Protein AF-A0A8T0A7K7-F1 (afdb_monomer)

Nearest PDB structures (foldseek):
  7wge-assembly1_A  TM=8.002E-01  e=4.578E-02  Homo sapiens
  7va8-assembly1_B  TM=3.581E-01  e=1.211E+00  Mangifera indica
  6lg0-assembly1_B  TM=4.887E-01  e=4.101E+00  Scutellaria baicalensis
  8xfh-assembly1_A  TM=3.822E-01  e=1.898E+00  Mangifera indica
  8xfw-assembly1_A  TM=4.193E-01  e=2.790E+00  Mangifera indica

InterPro domains:
  IPR032675 Leucine-rich repeat domain superfamily [G3DSA:3.80.10.10] (1-71)

Sequence (83 aa):
MGLKVNNNLRILKMARNPVRPAGCFAVLKAIEGNPSSSMEYLDLSDISVEQEFEDFLNMIKETVPNFRVKHGGTIRPSQNLKS

Foldseek 3Di:
DPLLPDLPDAEAADAPPAQAQVRVQVNLVSNVNRPSHNHQEYEAAPAEHEPVSVVVVVVVCVVVVRHDYDHNYYDDDDPPPPD

Secondary structure (DSSP, 8-state):
--GGG-SS--EEE-TTS---HHHHHHHHHHHHT-TT----EEEETT--EEHHHHHHHHHHHHH-TT-EEEES-EEPPP-----

Organism: Silurus meridionalis (NCBI:txid175797)

Radius of gyration: 13.75 Å; Cα contacts (8 Å, |Δi|>4): 130; chains: 1; bounding box: 29×25×45 Å

Structure (mmCIF, N/CA/C/O backbone):
data_AF-A0A8T0A7K7-F1
#
_entry.id   AF-A0A8T0A7K7-F1
#
loop_
_atom_site.group_PDB
_atom_site.id
_atom_site.type_symbol
_atom_site.label_atom_id
_atom_site.label_alt_id
_atom_site.label_comp_id
_atom_site.label_asym_id
_atom_site.label_entity_id
_atom_site.label_seq_id
_atom_site.pdbx_PDB_ins_code
_atom_site.Cartn_x
_atom_site.Cartn_y
_atom_site.Cartn_z
_atom_site.occupancy
_atom_site.B_iso_or_equiv
_atom_site.auth_seq_id
_atom_site.auth_comp_id
_atom_site.auth_asym_id
_atom_site.auth_atom_id
_atom_site.pdbx_PDB_model_num
ATOM 1 N N . MET A 1 1 ? 12.690 -10.611 -1.109 1.00 66.31 1 MET A N 1
ATOM 2 C CA . MET A 1 1 ? 12.270 -10.152 -2.451 1.00 66.31 1 MET A CA 1
ATOM 3 C C . MET A 1 1 ? 10.755 -10.278 -2.556 1.00 66.31 1 MET A C 1
ATOM 5 O O . MET A 1 1 ? 10.221 -11.240 -2.023 1.00 66.31 1 MET A O 1
ATOM 9 N N . GLY A 1 2 ? 10.072 -9.282 -3.124 1.00 91.88 2 GLY A N 1
ATOM 10 C CA . GLY A 1 2 ? 8.611 -9.117 -3.096 1.00 91.88 2 GLY A CA 1
ATOM 11 C C . GLY A 1 2 ? 8.233 -7.763 -3.706 1.00 91.88 2 GLY A C 1
ATOM 12 O O . GLY A 1 2 ? 8.870 -7.352 -4.671 1.00 91.88 2 GLY A O 1
ATOM 13 N N . LEU A 1 3 ? 7.290 -7.026 -3.108 1.00 93.19 3 LEU A N 1
ATOM 14 C CA . LEU A 1 3 ? 6.869 -5.696 -3.598 1.00 93.19 3 LEU A CA 1
ATOM 15 C C . LEU A 1 3 ? 8.026 -4.693 -3.762 1.00 93.19 3 LEU A C 1
ATOM 17 O O . LEU A 1 3 ? 8.030 -3.923 -4.715 1.00 93.19 3 LEU A O 1
ATOM 21 N N . LYS A 1 4 ? 9.058 -4.794 -2.911 1.00 93.31 4 LYS A N 1
ATOM 22 C CA . LYS A 1 4 ? 10.263 -3.944 -2.948 1.00 93.31 4 LYS A CA 1
ATOM 23 C C . LYS A 1 4 ? 11.043 -3.979 -4.271 1.00 93.31 4 LYS A C 1
ATOM 25 O O . LYS A 1 4 ? 11.880 -3.120 -4.491 1.00 93.31 4 LYS A O 1
ATOM 30 N N . VAL A 1 5 ? 10.839 -5.004 -5.100 1.00 94.50 5 VAL A N 1
ATOM 31 C CA . VAL A 1 5 ? 11.532 -5.170 -6.394 1.00 94.50 5 VAL A CA 1
ATOM 32 C C . VAL A 1 5 ? 10.570 -5.510 -7.535 1.00 94.50 5 VAL A C 1
ATOM 34 O O . VAL A 1 5 ? 11.001 -5.764 -8.656 1.00 94.50 5 VAL A O 1
ATOM 37 N N . ASN A 1 6 ? 9.266 -5.594 -7.251 1.00 94.75 6 ASN A N 1
ATOM 38 C CA . ASN A 1 6 ? 8.270 -5.932 -8.256 1.00 94.75 6 ASN A CA 1
ATOM 39 C C . ASN A 1 6 ? 7.755 -4.652 -8.915 1.00 94.75 6 ASN A C 1
ATOM 41 O O . ASN A 1 6 ? 7.099 -3.837 -8.268 1.00 94.75 6 ASN A O 1
ATOM 45 N N . ASN A 1 7 ? 8.015 -4.531 -10.214 1.00 95.25 7 ASN A N 1
ATOM 46 C CA . ASN A 1 7 ? 7.693 -3.336 -10.991 1.00 95.25 7 ASN A CA 1
ATOM 47 C C . ASN A 1 7 ? 6.462 -3.525 -11.889 1.00 95.25 7 ASN A C 1
ATOM 49 O O . ASN A 1 7 ? 6.133 -2.632 -12.655 1.00 95.25 7 ASN A O 1
ATOM 53 N N . ASN A 1 8 ? 5.775 -4.670 -11.811 1.00 96.06 8 ASN A N 1
ATOM 54 C CA . ASN A 1 8 ? 4.681 -5.031 -12.725 1.00 96.06 8 ASN A CA 1
ATOM 55 C C . ASN A 1 8 ? 3.330 -5.183 -12.019 1.00 96.06 8 ASN A C 1
ATOM 57 O O . ASN A 1 8 ? 2.284 -5.076 -12.656 1.00 96.06 8 ASN A O 1
ATOM 61 N N . LEU A 1 9 ? 3.324 -5.477 -10.716 1.00 96.50 9 LEU A N 1
ATOM 62 C CA . LEU A 1 9 ? 2.087 -5.675 -9.974 1.00 96.50 9 LEU A CA 1
ATOM 63 C C . LEU A 1 9 ? 1.390 -4.329 -9.748 1.00 96.50 9 LEU A C 1
ATOM 65 O O . LEU A 1 9 ? 1.894 -3.479 -9.021 1.00 96.50 9 LEU A O 1
ATOM 69 N N . ARG A 1 10 ? 0.214 -4.170 -10.359 1.00 96.50 10 ARG A N 1
ATOM 70 C CA . ARG A 1 10 ? -0.586 -2.935 -10.298 1.00 96.50 10 ARG A CA 1
ATOM 71 C C . ARG A 1 10 ? -1.672 -2.968 -9.232 1.00 96.50 10 ARG A C 1
ATOM 73 O O . ARG A 1 10 ? -2.062 -1.938 -8.696 1.00 96.50 10 ARG A O 1
ATOM 80 N N . ILE A 1 11 ? -2.185 -4.157 -8.938 1.00 97.44 11 ILE A N 1
ATOM 81 C CA . ILE A 1 11 ? -3.321 -4.348 -8.043 1.00 97.44 11 ILE A CA 1
ATOM 82 C C . ILE A 1 11 ? -2.968 -5.456 -7.062 1.00 97.44 11 ILE A C 1
ATOM 84 O O . ILE A 1 11 ? -2.710 -6.588 -7.470 1.00 97.44 11 ILE A O 1
ATOM 88 N N . LEU A 1 12 ? -3.010 -5.143 -5.770 1.00 96.75 12 LEU A N 1
ATOM 89 C CA . LEU A 1 12 ? -2.861 -6.113 -4.696 1.00 96.75 12 LEU A CA 1
ATOM 90 C C . LEU A 1 12 ? -4.138 -6.140 -3.859 1.00 96.75 12 LEU A C 1
ATOM 92 O O . LEU A 1 12 ? -4.471 -5.166 -3.190 1.00 96.75 12 LEU A O 1
ATOM 96 N N . LYS A 1 13 ? -4.851 -7.269 -3.887 1.00 97.06 13 LYS A N 1
ATOM 97 C CA . LYS A 1 13 ? -6.047 -7.478 -3.067 1.00 97.06 13 LYS A CA 1
ATOM 98 C C . LYS A 1 13 ? -5.743 -8.433 -1.926 1.00 97.06 13 LYS A C 1
ATOM 100 O O . LYS A 1 13 ? -5.381 -9.579 -2.163 1.00 97.06 13 LYS A O 1
ATOM 105 N N . MET A 1 14 ? -5.905 -7.954 -0.702 1.00 95.19 14 MET A N 1
ATOM 106 C CA . MET A 1 14 ? -5.699 -8.719 0.529 1.00 95.19 14 MET A CA 1
ATOM 107 C C . MET A 1 14 ? -6.872 -8.563 1.499 1.00 95.19 14 MET A C 1
ATOM 109 O O . MET A 1 14 ? -6.727 -8.874 2.677 1.00 95.19 14 MET A O 1
ATOM 113 N N . ALA A 1 15 ? -8.020 -8.085 1.013 1.00 93.94 15 ALA A N 1
ATOM 114 C CA . ALA A 1 15 ? -9.235 -7.960 1.801 1.00 93.94 15 ALA A CA 1
ATOM 115 C C . ALA A 1 15 ? -9.562 -9.267 2.537 1.00 93.94 15 ALA A C 1
ATOM 117 O O . ALA A 1 15 ? -9.375 -10.353 1.986 1.00 93.94 15 ALA A O 1
ATOM 118 N N . ARG A 1 16 ? -10.083 -9.149 3.763 1.00 91.31 16 ARG A N 1
ATOM 119 C CA . ARG A 1 16 ? -10.496 -10.287 4.613 1.00 91.31 16 ARG A CA 1
ATOM 120 C C . ARG A 1 16 ? -9.378 -11.253 5.004 1.00 91.31 16 ARG A C 1
ATOM 122 O O . ARG A 1 16 ? -9.657 -12.355 5.470 1.00 91.31 16 ARG A O 1
ATOM 129 N N . ASN A 1 17 ? -8.123 -10.836 4.875 1.00 93.50 17 ASN A N 1
ATOM 130 C CA . ASN A 1 17 ? -7.005 -11.548 5.479 1.00 93.50 17 ASN A CA 1
ATOM 131 C C . ASN A 1 17 ? -6.736 -10.985 6.883 1.00 93.50 17 ASN A C 1
ATOM 133 O O . ASN A 1 17 ? -6.764 -9.767 7.048 1.00 93.50 17 ASN A O 1
ATOM 137 N N . PRO A 1 18 ? -6.424 -11.817 7.894 1.00 89.56 18 PRO A N 1
ATOM 138 C CA . PRO A 1 18 ? -6.132 -11.361 9.256 1.00 89.56 18 PRO A CA 1
ATOM 139 C C . PRO A 1 18 ? -4.726 -10.738 9.357 1.00 89.56 18 PRO A C 1
ATOM 141 O O . PRO A 1 18 ? -3.872 -11.173 10.133 1.00 89.56 18 PRO A O 1
ATOM 144 N N . VAL A 1 19 ? -4.454 -9.724 8.535 1.00 9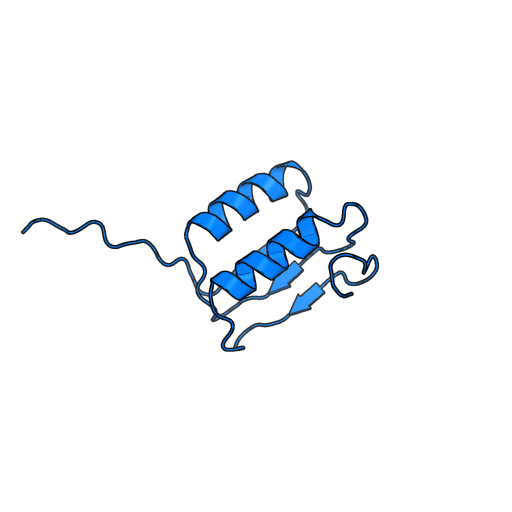2.75 19 VAL A N 1
ATOM 145 C CA . VAL A 1 19 ? -3.200 -8.972 8.541 1.00 92.75 19 VAL A CA 1
ATOM 146 C C . VAL A 1 19 ? -3.264 -7.964 9.680 1.00 92.75 19 VAL A C 1
ATOM 148 O O . VAL A 1 19 ? -4.182 -7.155 9.764 1.00 92.75 19 VAL A O 1
ATOM 151 N N . ARG A 1 20 ? -2.279 -8.003 10.578 1.00 92.69 20 ARG A N 1
ATOM 152 C CA . ARG A 1 20 ? -2.170 -7.008 11.655 1.00 92.69 20 ARG A CA 1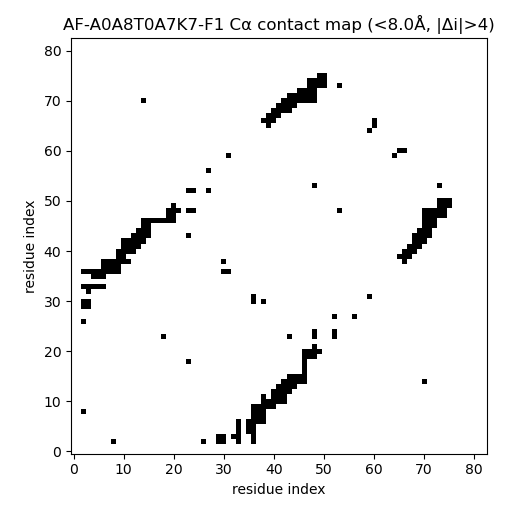
ATOM 153 C C . ARG A 1 20 ? -1.847 -5.622 11.070 1.00 92.69 20 ARG A C 1
ATOM 155 O O . ARG A 1 20 ? -1.184 -5.568 10.030 1.00 92.69 20 ARG A O 1
ATOM 162 N N . PRO A 1 21 ? -2.197 -4.514 11.748 1.00 92.50 21 PRO A N 1
ATOM 163 C CA . PRO A 1 21 ? -1.893 -3.160 11.270 1.00 92.50 21 PRO A CA 1
ATOM 164 C C . PRO A 1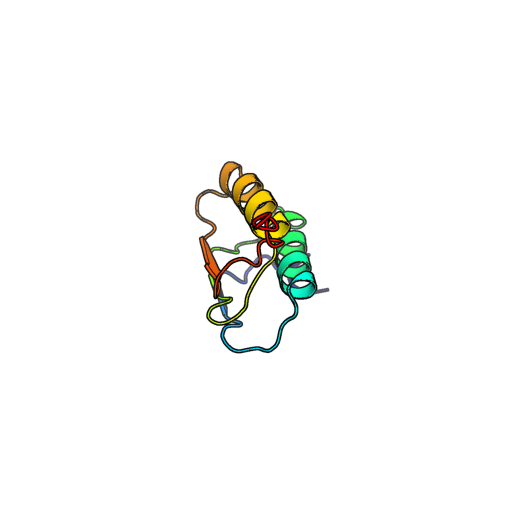 21 ? -0.422 -2.956 10.868 1.00 92.50 21 PRO A C 1
ATOM 166 O O . PRO A 1 21 ? -0.142 -2.461 9.778 1.00 92.50 21 PRO A O 1
ATOM 169 N N . ALA A 1 22 ? 0.520 -3.468 11.670 1.00 93.19 22 ALA A N 1
ATOM 170 C CA . ALA A 1 22 ? 1.953 -3.437 11.360 1.00 93.19 22 ALA A CA 1
ATOM 171 C C . ALA A 1 22 ? 2.311 -4.104 10.013 1.00 93.19 22 ALA A C 1
ATOM 173 O O . ALA A 1 22 ? 3.211 -3.654 9.304 1.00 93.19 22 ALA A O 1
ATOM 174 N N . GLY A 1 23 ? 1.594 -5.165 9.629 1.00 94.69 23 GLY A N 1
ATOM 175 C CA . GLY A 1 23 ? 1.764 -5.827 8.336 1.00 94.69 23 GLY A CA 1
ATOM 176 C C . GLY A 1 23 ? 1.265 -4.970 7.172 1.00 94.69 23 GLY A C 1
ATOM 177 O O . GLY A 1 23 ? 1.942 -4.876 6.150 1.00 94.69 23 GLY A O 1
ATOM 178 N N . CYS A 1 24 ? 0.131 -4.286 7.343 1.00 95.75 24 CYS A N 1
ATOM 179 C CA . CYS A 1 24 ? -0.374 -3.330 6.354 1.00 95.75 24 CYS A CA 1
ATOM 180 C C . CYS A 1 24 ? 0.628 -2.188 6.138 1.00 95.75 24 CYS A C 1
ATOM 182 O O . CYS A 1 24 ? 0.948 -1.841 5.001 1.00 95.75 24 CYS A O 1
ATOM 184 N N . PHE A 1 25 ? 1.197 -1.667 7.225 1.00 95.50 25 PHE A N 1
ATOM 185 C CA . PHE A 1 25 ? 2.220 -0.627 7.167 1.00 95.50 25 PHE A CA 1
ATOM 186 C C . PHE A 1 25 ? 3.498 -1.087 6.457 1.00 95.50 25 PHE A C 1
ATOM 188 O O . PHE A 1 25 ? 4.046 -0.370 5.621 1.00 95.50 25 PHE A O 1
ATOM 195 N N . ALA A 1 26 ? 3.946 -2.319 6.714 1.00 95.56 26 ALA A N 1
ATOM 196 C CA . ALA A 1 26 ? 5.095 -2.901 6.024 1.00 95.56 26 ALA A CA 1
ATOM 197 C C . ALA A 1 26 ? 4.866 -3.052 4.508 1.00 95.56 26 ALA A C 1
ATOM 199 O O . ALA A 1 26 ? 5.799 -2.855 3.728 1.00 95.56 26 ALA A O 1
ATOM 200 N N . VAL A 1 27 ? 3.639 -3.374 4.084 1.00 95.31 27 VAL A N 1
ATOM 201 C CA . VAL A 1 27 ? 3.259 -3.421 2.663 1.00 95.31 27 VAL A CA 1
ATOM 202 C C . VAL A 1 27 ? 3.355 -2.034 2.036 1.00 95.31 27 VAL A C 1
ATOM 204 O O . VAL A 1 27 ? 3.973 -1.893 0.982 1.00 95.31 27 VAL A O 1
ATOM 207 N N . LEU A 1 28 ? 2.813 -1.014 2.703 1.00 95.31 28 LEU A N 1
ATOM 208 C CA . LEU A 1 28 ? 2.858 0.366 2.224 1.00 95.31 28 LEU A CA 1
ATOM 209 C C . LEU A 1 28 ? 4.304 0.877 2.094 1.00 95.31 28 LEU A C 1
ATOM 211 O O . LEU A 1 28 ? 4.681 1.380 1.040 1.00 95.31 28 LEU A O 1
ATOM 215 N N . LYS A 1 29 ? 5.155 0.629 3.101 1.00 94.94 29 LYS A N 1
ATOM 216 C CA . LYS A 1 29 ? 6.601 0.923 3.044 1.00 94.94 29 LYS A CA 1
ATOM 217 C C . LYS A 1 29 ? 7.330 0.185 1.924 1.00 94.94 29 LYS A C 1
ATOM 219 O O . LYS A 1 29 ? 8.288 0.698 1.363 1.00 94.94 29 LYS A O 1
ATOM 224 N N . ALA A 1 30 ? 6.926 -1.044 1.611 1.00 95.19 30 ALA A N 1
ATOM 225 C CA . ALA A 1 30 ? 7.553 -1.799 0.531 1.00 95.19 30 ALA A CA 1
ATOM 226 C C . ALA A 1 30 ? 7.211 -1.244 -0.860 1.00 95.19 30 ALA A C 1
ATOM 228 O O . ALA A 1 30 ? 8.020 -1.412 -1.770 1.00 95.19 30 ALA A O 1
ATOM 229 N N . ILE A 1 31 ? 6.034 -0.629 -1.016 1.00 93.50 31 ILE A N 1
ATOM 230 C CA . ILE A 1 31 ? 5.621 0.062 -2.243 1.00 93.50 31 ILE A CA 1
ATOM 231 C C . ILE A 1 31 ? 6.376 1.388 -2.366 1.00 93.50 31 ILE A C 1
ATOM 233 O O . ILE A 1 31 ? 7.000 1.623 -3.393 1.00 93.50 31 ILE A O 1
ATOM 237 N N . GLU A 1 32 ? 6.378 2.206 -1.309 1.00 92.75 32 GLU A N 1
ATOM 238 C CA . GLU A 1 32 ? 7.076 3.501 -1.286 1.00 92.75 32 GLU A CA 1
ATOM 239 C C . GLU A 1 32 ? 8.584 3.351 -1.529 1.00 92.75 32 GLU A C 1
ATOM 241 O O . GLU A 1 32 ? 9.146 4.032 -2.381 1.00 92.75 32 GLU A O 1
ATOM 246 N N . GLY A 1 33 ? 9.218 2.365 -0.891 1.00 92.94 33 GLY A N 1
ATOM 247 C CA . GLY A 1 33 ? 10.639 2.078 -1.079 1.00 92.94 33 GLY A CA 1
ATOM 248 C C . GLY A 1 33 ? 11.009 1.489 -2.448 1.00 92.94 33 GLY A C 1
ATOM 249 O O . GLY A 1 33 ? 12.180 1.174 -2.662 1.00 92.94 33 GLY A O 1
ATOM 250 N N . ASN A 1 34 ? 10.050 1.302 -3.362 1.00 93.31 34 ASN A N 1
ATOM 251 C CA . ASN A 1 34 ? 10.299 0.923 -4.749 1.00 93.31 34 ASN A CA 1
ATOM 252 C C . ASN A 1 34 ? 9.816 2.035 -5.700 1.00 93.31 34 ASN A C 1
ATOM 254 O O . ASN A 1 34 ? 8.667 2.004 -6.144 1.00 93.31 34 ASN A O 1
ATOM 258 N N . PRO A 1 35 ? 10.698 2.966 -6.110 1.00 90.00 35 PRO A N 1
ATOM 259 C CA . PRO A 1 35 ? 10.351 4.039 -7.046 1.00 90.00 35 PRO A CA 1
ATOM 260 C C . PRO A 1 35 ? 9.870 3.553 -8.421 1.00 90.00 35 PRO A C 1
ATOM 262 O O . PRO A 1 35 ? 9.266 4.312 -9.169 1.00 90.00 35 PRO A O 1
ATOM 265 N N . SER A 1 36 ? 10.163 2.298 -8.779 1.00 93.06 36 SER A N 1
ATOM 266 C CA . SER A 1 36 ? 9.709 1.656 -10.020 1.00 93.06 36 SER A CA 1
ATOM 267 C C . SER A 1 36 ? 8.436 0.823 -9.832 1.00 93.06 36 SER A C 1
ATOM 269 O O . SER A 1 36 ? 8.063 0.060 -10.725 1.00 93.06 36 SER A O 1
ATOM 271 N N . SER A 1 37 ? 7.778 0.911 -8.673 1.00 92.94 37 SER A N 1
ATOM 272 C CA . SER A 1 37 ? 6.538 0.185 -8.425 1.00 92.94 37 SER A CA 1
ATOM 273 C C . SER A 1 37 ? 5.434 0.675 -9.359 1.00 92.94 37 SER A C 1
ATOM 275 O O . SER A 1 37 ? 5.123 1.861 -9.400 1.00 92.94 37 SER A O 1
ATOM 277 N N . SER A 1 38 ? 4.781 -0.256 -10.056 1.00 94.75 38 SER A N 1
ATOM 278 C CA . SER A 1 38 ? 3.575 0.038 -10.843 1.00 94.75 38 SER A CA 1
ATOM 279 C C . SER A 1 38 ? 2.288 -0.039 -10.013 1.00 94.75 38 SER A C 1
ATOM 281 O O . SER A 1 38 ? 1.207 -0.175 -10.579 1.00 94.75 38 SER A O 1
ATOM 283 N N . MET A 1 39 ? 2.372 -0.031 -8.678 1.00 95.25 39 MET A N 1
ATOM 284 C CA . MET A 1 39 ? 1.206 -0.227 -7.820 1.00 95.25 39 MET A CA 1
ATOM 285 C C . MET A 1 39 ? 0.210 0.936 -7.943 1.00 95.25 39 MET A C 1
ATOM 287 O O . MET A 1 39 ? 0.542 2.093 -7.717 1.00 95.25 39 MET A O 1
ATOM 291 N N . GLU A 1 40 ? -1.044 0.607 -8.232 1.00 95.75 40 GLU A N 1
ATOM 292 C CA . GLU A 1 40 ? -2.149 1.554 -8.415 1.00 95.75 40 GLU A CA 1
ATOM 293 C C . GLU A 1 40 ? -3.255 1.347 -7.379 1.00 95.75 40 GLU A C 1
ATOM 295 O O . GLU A 1 40 ? -3.906 2.308 -6.972 1.00 95.75 40 GLU A O 1
ATOM 300 N N . TYR A 1 41 ? -3.480 0.106 -6.934 1.00 97.69 41 TYR A N 1
ATOM 301 C CA . TYR A 1 41 ? -4.549 -0.203 -5.988 1.00 97.69 41 TYR A CA 1
ATOM 302 C C . TYR A 1 41 ? -4.150 -1.255 -4.955 1.00 97.69 41 TYR A C 1
ATOM 304 O O . TYR A 1 41 ? -3.759 -2.372 -5.302 1.00 97.69 41 TYR A O 1
ATOM 312 N N . LEU A 1 42 ? -4.335 -0.911 -3.681 1.00 97.19 42 LEU A N 1
ATOM 313 C CA . LEU A 1 42 ? -4.175 -1.806 -2.540 1.00 97.19 42 LEU A CA 1
ATOM 314 C C . LEU A 1 42 ? -5.516 -1.982 -1.816 1.00 97.19 42 LEU A C 1
ATOM 316 O O . LEU A 1 42 ? -6.056 -1.042 -1.230 1.00 97.19 42 LEU A O 1
ATOM 320 N N . ASP A 1 43 ? -6.046 -3.204 -1.842 1.00 97.69 43 ASP A N 1
ATOM 321 C CA . ASP A 1 43 ? -7.281 -3.561 -1.147 1.00 97.69 43 ASP A CA 1
ATOM 322 C C . ASP A 1 43 ? -6.985 -4.249 0.183 1.00 97.69 43 ASP A C 1
ATOM 324 O O . ASP A 1 43 ? -6.537 -5.396 0.221 1.00 97.69 43 ASP A O 1
ATOM 328 N N . LEU A 1 44 ? -7.278 -3.548 1.267 1.00 96.94 44 LEU A N 1
ATOM 329 C CA . LEU A 1 44 ? -7.250 -4.006 2.650 1.00 96.94 44 LEU A CA 1
ATOM 330 C C . LEU A 1 44 ? -8.662 -3.950 3.256 1.00 96.94 44 LEU A C 1
ATOM 332 O O . LEU A 1 44 ? -8.812 -3.742 4.459 1.00 96.94 44 LEU A O 1
ATOM 336 N N . SER A 1 45 ? -9.720 -4.066 2.441 1.00 96.69 45 SER A N 1
ATOM 337 C CA . SER A 1 45 ? -11.097 -4.062 2.955 1.00 96.69 45 SER A CA 1
ATOM 338 C C . SER A 1 45 ? -11.260 -5.091 4.080 1.00 96.69 45 SER A C 1
ATOM 340 O O . SER A 1 45 ? -10.722 -6.198 4.008 1.00 96.69 45 SER A O 1
ATOM 342 N N . ASP A 1 46 ? -12.013 -4.720 5.113 1.00 94.44 46 ASP A N 1
ATOM 343 C CA . ASP A 1 46 ? -12.210 -5.508 6.338 1.00 94.44 46 ASP A CA 1
ATOM 344 C C . ASP A 1 46 ? -10.932 -5.699 7.194 1.00 94.44 46 ASP A C 1
ATOM 346 O O . ASP A 1 46 ? -10.914 -6.531 8.098 1.00 94.44 46 ASP A O 1
ATOM 350 N N . ILE A 1 47 ? -9.871 -4.915 6.948 1.00 95.31 47 ILE A N 1
ATOM 351 C CA . ILE A 1 47 ? -8.658 -4.858 7.779 1.00 95.31 47 ILE A CA 1
ATOM 352 C C . ILE A 1 47 ? -8.495 -3.449 8.349 1.00 95.31 47 ILE A C 1
ATOM 354 O O . ILE A 1 47 ? -8.423 -2.472 7.601 1.00 95.31 47 ILE A O 1
ATOM 358 N N . SER A 1 48 ? -8.415 -3.341 9.672 1.00 94.12 48 SER A N 1
ATOM 359 C CA . SER A 1 48 ? -8.170 -2.068 10.350 1.00 94.12 48 SER A CA 1
ATOM 360 C C . SER A 1 48 ? -6.689 -1.689 10.303 1.00 94.12 48 SER A C 1
ATOM 362 O O . SER A 1 48 ? -5.815 -2.535 10.501 1.00 94.12 48 SER A O 1
ATOM 364 N N . VAL A 1 49 ? -6.408 -0.406 10.091 1.00 95.69 49 VAL A N 1
ATOM 365 C CA . VAL A 1 49 ? -5.050 0.164 10.103 1.00 95.69 49 VAL A CA 1
ATOM 366 C C . VAL A 1 49 ? -4.883 1.140 11.267 1.00 95.69 49 VAL A C 1
ATOM 368 O O . VAL A 1 49 ? -5.860 1.528 11.900 1.00 95.69 49 VAL A O 1
ATOM 371 N N . GLU A 1 50 ? -3.652 1.529 11.580 1.00 94.69 50 GLU A N 1
ATOM 372 C CA . GLU A 1 50 ? -3.362 2.553 12.594 1.00 94.69 50 GLU A CA 1
ATOM 373 C C . GLU A 1 50 ? -3.346 3.958 11.983 1.00 94.69 50 GLU A C 1
ATOM 375 O O . GLU A 1 50 ? -3.226 4.111 10.769 1.00 94.69 50 GLU A O 1
ATOM 380 N N . GLN A 1 51 ? -3.435 4.996 12.819 1.00 94.06 51 GLN A N 1
ATOM 381 C CA . GLN A 1 51 ? -3.349 6.387 12.357 1.00 94.06 51 GLN A CA 1
ATOM 382 C C . GLN A 1 51 ? -2.044 6.664 11.587 1.00 94.06 51 GLN A C 1
ATOM 384 O O . GLN A 1 51 ? -2.087 7.307 10.544 1.00 94.06 51 GLN A O 1
ATOM 389 N N . GLU A 1 52 ? -0.917 6.093 12.028 1.00 94.31 52 GLU A N 1
ATOM 390 C CA . GLU A 1 52 ? 0.379 6.231 11.344 1.00 94.31 52 GLU A CA 1
ATOM 391 C C . GLU A 1 52 ? 0.328 5.736 9.886 1.00 94.31 52 GLU A C 1
ATOM 393 O O . GLU A 1 52 ? 0.974 6.304 9.006 1.00 94.31 52 GLU A O 1
ATOM 398 N N . PHE A 1 53 ? -0.474 4.703 9.598 1.00 96.06 53 PHE A N 1
ATOM 399 C CA . PHE A 1 53 ? -0.655 4.210 8.234 1.00 96.06 53 PHE A CA 1
ATOM 400 C C . PHE A 1 53 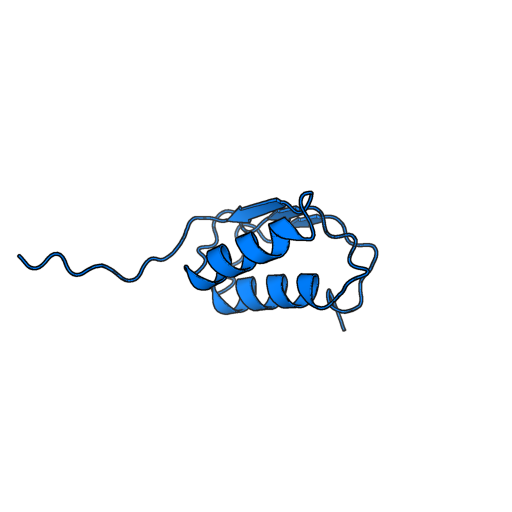? -1.317 5.256 7.337 1.00 96.06 53 PHE A C 1
ATOM 402 O O . PHE A 1 53 ? -0.879 5.449 6.207 1.00 96.06 53 PHE A O 1
ATOM 409 N N . GLU A 1 54 ? -2.363 5.915 7.830 1.00 95.31 54 GLU A N 1
ATOM 410 C CA . GLU A 1 54 ? -3.089 6.951 7.089 1.00 95.31 54 GLU A CA 1
ATOM 411 C C . GLU A 1 54 ? -2.220 8.184 6.861 1.00 95.31 54 GLU A C 1
ATOM 413 O O . GLU A 1 54 ? -2.178 8.721 5.754 1.00 95.31 54 GLU A O 1
ATOM 418 N N . ASP A 1 55 ? -1.472 8.594 7.884 1.00 95.00 55 ASP A N 1
ATOM 419 C CA . ASP A 1 55 ? -0.557 9.728 7.791 1.00 95.00 55 ASP A CA 1
ATOM 420 C C . ASP A 1 55 ? 0.519 9.462 6.725 1.00 95.00 55 ASP A C 1
ATOM 422 O O . ASP A 1 55 ? 0.764 10.295 5.849 1.00 95.00 55 ASP A O 1
ATOM 426 N N . PHE A 1 56 ? 1.099 8.257 6.728 1.00 95.88 56 PHE A N 1
ATOM 427 C CA . PHE A 1 56 ? 2.084 7.853 5.727 1.00 95.88 56 PHE A CA 1
ATOM 428 C C . PHE A 1 56 ? 1.473 7.677 4.329 1.00 95.88 56 PHE A C 1
ATOM 430 O O . PHE A 1 56 ? 2.082 8.057 3.330 1.00 95.88 56 PHE A O 1
ATOM 437 N N . LEU A 1 57 ? 0.247 7.156 4.232 1.00 95.62 57 LEU A N 1
ATOM 438 C CA . LEU A 1 57 ? -0.470 7.055 2.964 1.00 95.62 57 LEU A CA 1
ATOM 439 C C . LEU A 1 57 ? -0.721 8.436 2.346 1.00 95.62 57 LEU A C 1
ATOM 441 O O . LEU A 1 57 ? -0.578 8.595 1.134 1.00 95.62 57 LEU A O 1
ATOM 445 N N . ASN A 1 58 ? -1.093 9.427 3.155 1.00 94.19 58 ASN A N 1
ATOM 446 C CA . ASN A 1 58 ? -1.314 10.789 2.676 1.00 94.19 58 ASN A CA 1
ATOM 447 C C . ASN A 1 58 ? -0.023 11.405 2.131 1.00 94.19 58 ASN A C 1
ATOM 449 O O . ASN A 1 58 ? -0.056 11.969 1.042 1.00 94.19 58 ASN A O 1
ATOM 453 N N . MET A 1 59 ? 1.111 11.189 2.804 1.00 93.62 59 MET A N 1
ATOM 454 C CA . MET A 1 59 ? 2.429 11.593 2.302 1.00 93.62 59 MET A CA 1
ATOM 455 C C . MET A 1 59 ? 2.757 10.938 0.949 1.00 93.62 59 MET A C 1
ATOM 457 O O . MET A 1 59 ? 3.179 11.612 0.015 1.00 93.62 59 MET A O 1
ATOM 461 N N . ILE A 1 60 ? 2.521 9.629 0.798 1.00 91.44 60 ILE A N 1
ATOM 462 C CA . ILE A 1 60 ? 2.781 8.922 -0.470 1.00 91.44 60 ILE A CA 1
ATOM 463 C C . ILE A 1 60 ? 1.879 9.435 -1.597 1.00 91.44 60 ILE A C 1
ATOM 465 O O . ILE A 1 60 ? 2.307 9.511 -2.745 1.00 91.44 60 ILE A O 1
ATOM 469 N N . LYS A 1 61 ? 0.627 9.801 -1.309 1.00 90.62 61 LYS A N 1
ATOM 470 C CA . LYS A 1 61 ? -0.297 10.324 -2.329 1.00 90.62 61 LYS A CA 1
ATOM 471 C C . LYS A 1 61 ? 0.148 11.664 -2.916 1.00 90.62 61 LYS A C 1
ATOM 473 O O . LYS A 1 61 ? -0.266 11.979 -4.028 1.00 90.62 61 LYS A O 1
ATOM 478 N N . GLU A 1 62 ? 0.993 12.426 -2.223 1.00 88.88 62 GLU A N 1
ATOM 479 C CA . GLU A 1 62 ? 1.588 13.650 -2.776 1.00 88.88 62 GLU A CA 1
ATOM 480 C C . GLU A 1 62 ? 2.551 13.343 -3.932 1.00 88.88 62 GLU A C 1
ATOM 482 O O . GLU A 1 62 ? 2.630 14.107 -4.891 1.00 88.88 62 GLU A O 1
ATOM 487 N N . THR A 1 63 ? 3.247 12.203 -3.878 1.00 84.19 63 THR A N 1
ATOM 488 C CA . THR A 1 63 ? 4.220 11.785 -4.900 1.00 84.19 63 THR A CA 1
ATOM 489 C C . THR A 1 63 ? 3.640 10.785 -5.901 1.00 84.19 63 THR A C 1
ATOM 491 O O . THR A 1 63 ? 4.069 10.742 -7.054 1.00 84.19 63 THR A O 1
ATOM 494 N N . VAL A 1 64 ? 2.626 10.016 -5.496 1.00 85.12 64 VAL A N 1
ATOM 495 C CA . VAL A 1 64 ? 1.948 9.003 -6.315 1.00 85.12 64 VAL A CA 1
ATOM 496 C C . VAL A 1 64 ? 0.425 9.219 -6.263 1.00 85.12 64 VAL A C 1
ATOM 498 O O . VAL A 1 64 ? -0.305 8.425 -5.665 1.00 85.12 64 VAL A O 1
ATOM 501 N N . PRO A 1 65 ? -0.106 10.271 -6.916 1.00 83.25 65 PRO A N 1
ATOM 502 C CA . PRO A 1 65 ? -1.513 10.675 -6.778 1.00 83.25 65 PRO A CA 1
ATOM 503 C C . PRO A 1 65 ? -2.520 9.644 -7.309 1.00 83.25 65 PRO A C 1
ATOM 505 O O . PRO A 1 65 ? -3.691 9.650 -6.930 1.00 83.25 65 PRO A O 1
ATOM 508 N N . ASN A 1 66 ? -2.075 8.731 -8.177 1.00 87.31 66 ASN A N 1
ATOM 509 C CA . ASN A 1 66 ? -2.915 7.666 -8.724 1.00 87.31 66 ASN A CA 1
ATOM 510 C C . ASN A 1 66 ? -2.994 6.427 -7.819 1.00 87.31 66 ASN A C 1
ATOM 512 O O . ASN A 1 66 ? -3.817 5.549 -8.085 1.00 87.31 66 ASN A O 1
ATOM 516 N N . PHE A 1 67 ? -2.180 6.345 -6.759 1.00 92.94 67 PHE A N 1
ATOM 517 C CA . PHE A 1 67 ? -2.191 5.213 -5.841 1.00 92.94 67 PHE A CA 1
ATOM 518 C C . PHE A 1 67 ? -3.384 5.293 -4.881 1.00 92.94 67 PHE A C 1
ATOM 520 O O . PHE A 1 67 ? -3.572 6.251 -4.127 1.00 92.94 67 PHE A O 1
ATOM 527 N N . ARG A 1 68 ? -4.223 4.258 -4.916 1.00 95.75 68 ARG A N 1
ATOM 528 C CA . ARG A 1 68 ? -5.474 4.173 -4.163 1.00 95.75 68 ARG A CA 1
ATOM 529 C C . ARG A 1 68 ? -5.414 3.031 -3.161 1.00 95.75 68 ARG A C 1
ATOM 531 O O . ARG A 1 68 ? -4.994 1.923 -3.482 1.00 95.75 68 ARG A O 1
ATOM 538 N N . VAL A 1 69 ? -5.913 3.288 -1.959 1.00 97.00 69 VAL A N 1
ATOM 539 C CA . VAL A 1 69 ? -5.999 2.289 -0.892 1.00 97.00 69 VAL A CA 1
ATOM 540 C C . VAL A 1 69 ? -7.412 2.271 -0.340 1.00 97.00 69 VAL A C 1
ATOM 542 O O . VAL A 1 69 ? -8.021 3.325 -0.155 1.00 97.00 69 VAL A O 1
ATOM 545 N N . LYS A 1 70 ? -7.923 1.072 -0.073 1.00 97.25 70 LYS A N 1
ATOM 546 C CA . LYS A 1 70 ? -9.175 0.853 0.652 1.00 97.25 70 LYS A CA 1
ATOM 547 C C . LYS A 1 70 ? -8.882 -0.003 1.877 1.00 97.25 70 LYS A C 1
ATOM 549 O O . LYS A 1 70 ? -8.234 -1.029 1.729 1.00 97.25 70 LYS A O 1
ATOM 554 N N . HIS A 1 71 ? -9.353 0.385 3.058 1.00 96.69 71 HIS A N 1
ATOM 555 C CA . HIS A 1 71 ? -9.183 -0.381 4.300 1.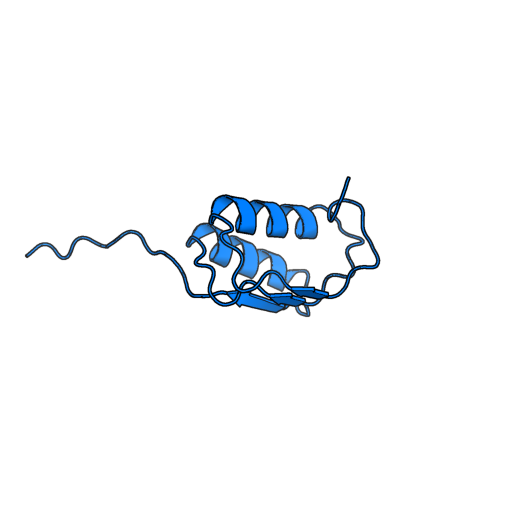00 96.69 71 HIS A CA 1
ATOM 556 C C . HIS A 1 71 ? -10.472 -0.398 5.132 1.00 96.69 71 HIS A C 1
ATOM 558 O O . HIS A 1 71 ? -11.414 0.343 4.852 1.00 96.69 71 HIS A O 1
ATOM 564 N N . GLY A 1 72 ? -10.532 -1.277 6.135 1.00 94.44 72 GLY A N 1
ATOM 565 C CA . GLY A 1 72 ? -11.700 -1.507 6.997 1.00 94.44 72 GLY A CA 1
ATOM 566 C C . GLY A 1 72 ? -11.935 -0.453 8.087 1.00 94.44 72 GLY A C 1
ATOM 567 O O . GLY A 1 72 ? -12.809 -0.637 8.927 1.00 94.44 72 GLY A O 1
ATOM 568 N N . GLY A 1 73 ? -11.165 0.635 8.088 1.00 94.12 73 GLY A N 1
ATOM 569 C CA . GLY A 1 73 ? -11.213 1.694 9.099 1.00 94.12 73 GLY A CA 1
ATOM 570 C C . GLY A 1 73 ? -9.86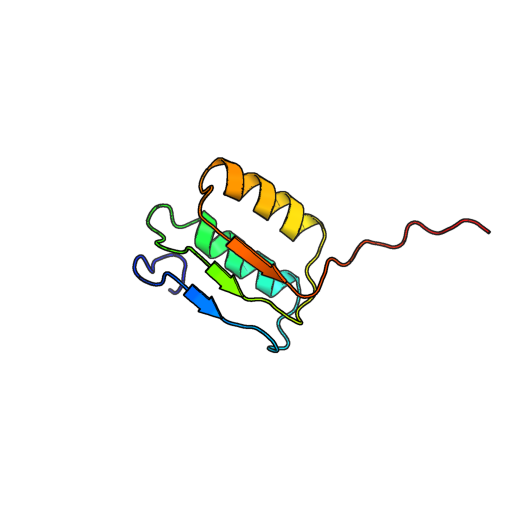6 1.924 9.781 1.00 94.12 73 GLY A C 1
ATOM 571 O O . GLY A 1 73 ? -8.890 1.222 9.505 1.00 94.12 73 GLY A O 1
ATOM 572 N N . THR A 1 74 ? -9.825 2.924 10.660 1.00 94.44 74 THR A N 1
ATOM 573 C CA . THR A 1 74 ? -8.603 3.382 11.336 1.00 94.44 74 THR A CA 1
ATOM 574 C C . THR A 1 74 ? -8.781 3.277 12.843 1.00 94.44 74 THR A C 1
ATOM 576 O O . THR A 1 74 ? -9.725 3.830 13.410 1.00 94.44 74 TH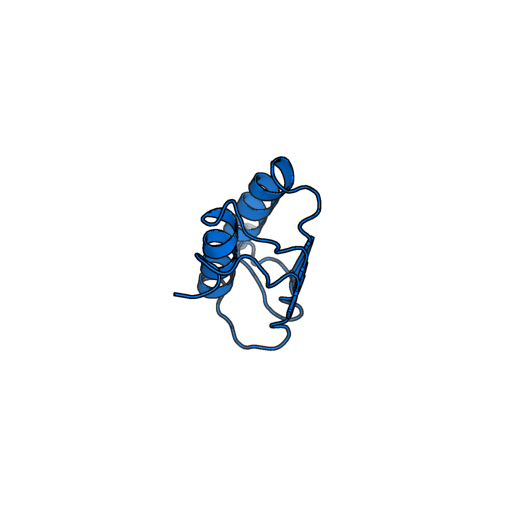R A O 1
ATOM 579 N N . ILE A 1 75 ? -7.868 2.568 13.499 1.00 90.81 75 ILE A N 1
ATOM 580 C CA . ILE A 1 75 ? -7.794 2.452 14.950 1.00 90.81 75 ILE A CA 1
ATOM 581 C C . ILE A 1 75 ? -7.216 3.765 15.469 1.00 90.81 75 ILE A C 1
ATOM 583 O O . ILE A 1 75 ? -6.044 4.077 15.252 1.00 90.81 75 ILE A O 1
ATOM 587 N N . ARG A 1 76 ? -8.052 4.548 16.149 1.00 84.25 76 ARG A N 1
ATOM 588 C CA . ARG A 1 76 ? -7.624 5.744 16.874 1.00 84.25 76 ARG A CA 1
ATOM 589 C C . ARG A 1 76 ? -7.469 5.360 18.343 1.00 84.25 76 ARG A C 1
ATOM 591 O O . ARG A 1 76 ? -8.403 4.768 18.887 1.00 84.25 76 ARG A O 1
ATOM 598 N N . PRO A 1 77 ? -6.340 5.671 19.001 1.00 72.62 77 PRO A N 1
ATOM 599 C CA . PRO A 1 77 ? -6.264 5.568 20.450 1.00 72.62 77 PRO A CA 1
ATOM 600 C C . PRO A 1 77 ? -7.410 6.389 21.040 1.00 72.62 77 PRO A C 1
ATOM 602 O O . PRO A 1 77 ? -7.585 7.552 20.670 1.00 72.62 77 PRO A O 1
ATOM 605 N N . SER A 1 78 ? -8.220 5.779 21.900 1.00 67.38 78 SER A N 1
ATOM 606 C CA . SER A 1 78 ? -9.340 6.446 22.554 1.00 67.38 78 SER A CA 1
ATOM 607 C C . SER A 1 78 ? -8.831 7.730 23.209 1.00 67.38 78 SER A C 1
ATOM 609 O O . SER A 1 78 ? -8.019 7.674 24.135 1.00 67.38 78 SER A O 1
ATOM 611 N N . GLN A 1 79 ? -9.303 8.899 22.766 1.00 54.66 79 GLN A N 1
ATOM 612 C CA . GLN A 1 79 ? -9.290 10.052 23.655 1.00 54.66 79 GLN A CA 1
ATOM 613 C C . GLN A 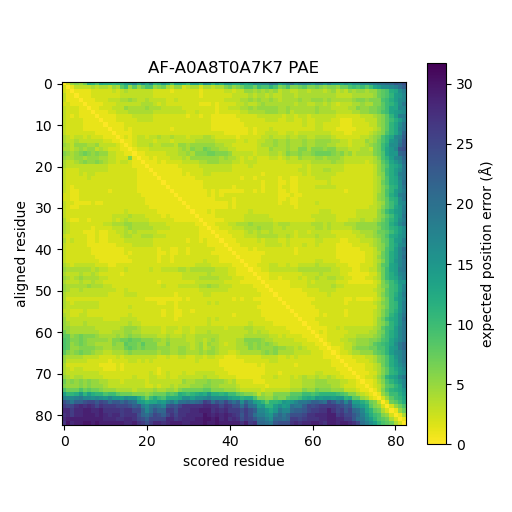1 79 ? -10.195 9.650 24.813 1.00 54.66 79 GLN A C 1
ATOM 615 O O . GLN A 1 79 ? -11.399 9.505 24.624 1.00 54.66 79 GLN A O 1
ATOM 620 N N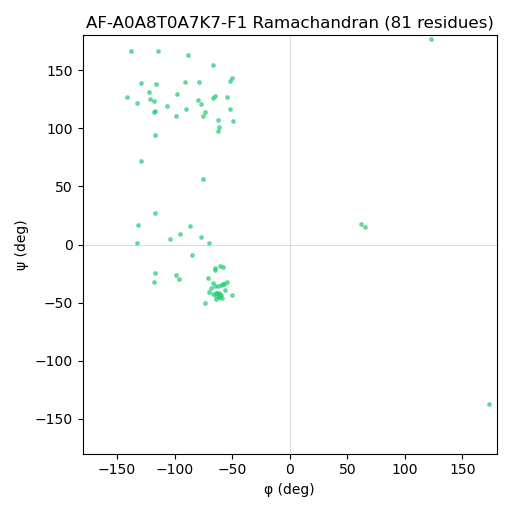 . ASN A 1 80 ? -9.607 9.359 25.975 1.00 45.38 80 ASN A N 1
ATOM 621 C CA . ASN A 1 80 ? -10.362 9.152 27.201 1.00 45.38 80 ASN A CA 1
ATOM 622 C C . ASN A 1 80 ? -11.326 10.337 27.340 1.00 45.38 80 ASN A C 1
ATOM 624 O O . ASN A 1 80 ? -10.882 11.451 27.631 1.00 45.38 80 ASN A O 1
ATOM 628 N N . LEU A 1 81 ? -12.624 10.112 27.104 1.00 52.38 81 LEU A N 1
ATOM 629 C CA . LEU A 1 81 ? -13.653 11.006 27.610 1.00 52.38 81 LEU A CA 1
ATOM 630 C C . LEU A 1 81 ? -13.492 10.937 29.124 1.00 52.38 81 LEU A C 1
ATOM 632 O O . LEU A 1 81 ? -13.863 9.947 29.749 1.00 52.38 81 LEU A O 1
ATOM 636 N N . LYS A 1 82 ? -12.843 11.956 29.689 1.00 44.69 82 LYS A N 1
ATOM 637 C CA . LYS A 1 82 ? -12.880 12.209 31.122 1.00 44.69 82 LYS A CA 1
ATOM 638 C C . LYS A 1 82 ? -14.347 12.490 31.454 1.00 44.69 82 LYS A C 1
ATOM 640 O O . LYS A 1 82 ? -14.834 13.579 31.161 1.00 44.69 82 LYS A O 1
ATOM 645 N N . SER A 1 83 ? -15.043 11.463 31.932 1.00 52.00 83 SER A N 1
ATOM 646 C CA . SER A 1 83 ? -16.280 11.577 32.705 1.00 52.00 83 SER A CA 1
ATOM 647 C C . SER A 1 83 ? -16.012 12.300 34.015 1.00 52.00 83 SER A C 1
ATOM 649 O O . SER A 1 83 ? -14.948 11.992 34.605 1.00 52.00 83 SER A O 1
#

Solvent-accessible surface area (backbone atoms only — not comparable to full-atom values): 4766 Å² total; per-residue (Å²): 140,52,59,53,75,39,51,74,60,35,68,49,81,50,50,75,45,97,57,52,39,71,53,55,42,52,52,53,51,26,45,67,71,17,90,65,42,43,57,36,37,41,34,29,37,74,25,53,32,40,55,68,46,53,57,51,50,56,58,48,34,76,80,39,72,74,48,44,76,44,59,50,48,67,54,68,83,76,77,77,79,82,124

Mean predicted aligned error: 4.99 Å

pLDDT: mean 90.27, std 11.69, range [44.69, 97.69]